Protein AF-A0A2V8UI34-F1 (afdb_monomer_lite)

Sequence (150 aa):
MLLILTEPIAACEWGPWTVPVALAAGETISNITLKVSDGTLLVFRISDPQRLIQDTAASVLPDGRLAFSDGNFRIGVVVSGRYARAMFVSGQSGVRQYSVAVPKSASMNLFLNTTLNVSQPGYPSIGSDQPSLRILVTGQSEVDVDLQVQ

Radius of gyration: 17.4 Å; chains: 1; bounding box: 33×40×59 Å

Foldseek 3Di:
DDDPPQPWDPCVQPPDDDDDDDDDPPDDDDDDDDDIDGFAKEKEKEQQQVPQWDWDQDDQDPVRFTDTDDIQKWKFKDFPNGTDTWTWDDDPNRITMTIDTDHQFGKIFIAMAHPWFKDAVPGHTADYPDGGHIDGHHRDNYDYGYMYTD

pLDDT: mean 77.68, std 17.28, range [26.78, 95.12]

Secondary structure (DSSP, 8-state):
-------EE-HHHHSS--------TT----------EEEEEEEEEEE-TT----EEEEEE-TTSPEEEEEESEEEEEEETTEEEEPEEEEEETTEEEEEEEEESEEEEEEEEEESS-EE-TTSPEEPSSSEEEEEEEES-SEEEEEEEE-

Structure (mmCIF, N/CA/C/O backbone):
data_AF-A0A2V8UI34-F1
#
_entry.id   AF-A0A2V8UI34-F1
#
loop_
_atom_site.group_PDB
_atom_site.id
_atom_site.type_symbol
_atom_site.label_atom_id
_atom_site.label_alt_id
_atom_site.label_comp_id
_atom_site.label_asym_id
_atom_site.label_entity_id
_atom_site.label_seq_id
_atom_site.pdbx_PDB_ins_code
_atom_site.Cartn_x
_atom_site.Cartn_y
_atom_site.Cartn_z
_atom_site.occupancy
_atom_site.B_iso_or_equiv
_atom_site.auth_seq_id
_atom_site.auth_comp_id
_atom_site.auth_asym_id
_atom_site.auth_atom_id
_atom_site.pdbx_PDB_model_num
ATOM 1 N N . MET A 1 1 ? -3.215 -28.282 6.354 1.00 33.66 1 MET A N 1
ATOM 2 C CA . MET A 1 1 ? -3.682 -27.268 7.320 1.00 33.66 1 MET A CA 1
ATOM 3 C C . MET A 1 1 ? -3.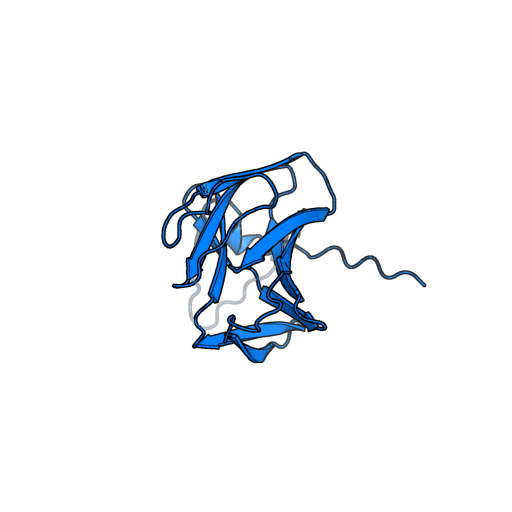421 -25.912 6.690 1.00 33.66 1 MET A C 1
ATOM 5 O O . MET A 1 1 ? -2.268 -25.523 6.596 1.00 33.66 1 MET A O 1
ATOM 9 N N . LEU A 1 2 ? -4.451 -25.284 6.124 1.00 29.09 2 LEU A N 1
ATOM 10 C CA . LEU A 1 2 ? -4.339 -23.979 5.472 1.00 29.09 2 LEU A CA 1
ATOM 11 C C . LEU A 1 2 ? -4.638 -22.922 6.541 1.00 29.09 2 LEU A C 1
ATOM 13 O O . LEU A 1 2 ? -5.787 -22.781 6.952 1.00 29.09 2 LEU A O 1
ATOM 17 N N . LEU A 1 3 ? -3.603 -22.260 7.059 1.00 26.78 3 LEU A N 1
ATOM 18 C CA . LEU A 1 3 ? -3.778 -21.100 7.931 1.00 26.78 3 LEU A CA 1
ATOM 19 C C . LEU A 1 3 ? -4.113 -19.909 7.036 1.00 26.78 3 LEU A C 1
ATOM 21 O O . LEU A 1 3 ? -3.240 -19.361 6.371 1.00 26.78 3 LEU A O 1
ATOM 25 N N . ILE A 1 4 ? -5.390 -19.542 6.995 1.00 31.23 4 ILE A N 1
ATOM 26 C CA . ILE A 1 4 ? -5.813 -18.256 6.447 1.00 31.23 4 ILE A CA 1
ATOM 27 C C . ILE A 1 4 ? -5.529 -17.229 7.545 1.00 31.23 4 ILE A C 1
ATOM 29 O O . ILE A 1 4 ? -6.248 -17.160 8.540 1.00 31.23 4 ILE A O 1
ATOM 33 N N . LEU A 1 5 ? -4.430 -16.488 7.400 1.00 35.00 5 LEU A N 1
ATOM 34 C CA . LEU A 1 5 ? -4.108 -15.348 8.252 1.00 35.00 5 LEU A CA 1
ATOM 35 C C . LEU A 1 5 ? -4.995 -14.178 7.819 1.00 35.00 5 LEU A C 1
ATOM 37 O O . LEU A 1 5 ? -4.676 -13.453 6.885 1.00 35.00 5 LEU A O 1
ATOM 41 N N . THR A 1 6 ? -6.141 -14.009 8.471 1.00 45.00 6 THR A N 1
ATOM 42 C CA . THR A 1 6 ? -6.888 -12.752 8.396 1.00 45.00 6 THR A CA 1
ATOM 43 C C . THR A 1 6 ? -6.100 -11.702 9.172 1.00 45.00 6 THR A C 1
ATOM 45 O O . THR A 1 6 ? -6.036 -11.780 10.399 1.00 45.00 6 THR A O 1
ATOM 48 N N . GLU A 1 7 ? -5.460 -10.757 8.479 1.00 51.38 7 GLU A N 1
ATOM 49 C CA . GLU A 1 7 ? -4.731 -9.667 9.133 1.00 51.38 7 GLU A CA 1
ATOM 50 C C . GLU A 1 7 ? -5.719 -8.774 9.911 1.00 51.38 7 GLU A C 1
ATOM 52 O O . GLU A 1 7 ? -6.613 -8.168 9.305 1.00 51.38 7 GLU A O 1
ATOM 57 N N . PRO A 1 8 ? -5.619 -8.702 11.252 1.00 51.88 8 PRO A N 1
ATOM 58 C CA . PRO A 1 8 ? -6.519 -7.882 12.045 1.00 51.88 8 PRO A CA 1
ATOM 59 C C . PRO A 1 8 ? -6.215 -6.405 11.797 1.00 51.88 8 PRO A C 1
ATOM 61 O O . PRO A 1 8 ? -5.072 -5.961 11.920 1.00 51.88 8 PRO A O 1
ATOM 64 N N . ILE A 1 9 ? -7.247 -5.614 11.506 1.00 50.53 9 ILE A N 1
ATOM 65 C CA . ILE A 1 9 ? -7.083 -4.166 11.450 1.00 50.53 9 ILE A CA 1
ATOM 66 C C . ILE A 1 9 ? -6.889 -3.650 12.878 1.00 50.53 9 ILE A C 1
ATOM 68 O O . ILE A 1 9 ? -7.785 -3.773 13.720 1.00 50.53 9 ILE A O 1
ATOM 72 N N . ALA A 1 10 ? -5.760 -2.995 13.149 1.00 52.38 10 ALA A N 1
ATOM 73 C CA . ALA A 1 10 ? -5.612 -2.208 14.364 1.00 52.38 10 ALA A CA 1
ATOM 74 C C . ALA A 1 10 ? -6.621 -1.045 14.331 1.00 52.38 10 ALA A C 1
ATOM 76 O O . ALA A 1 10 ? -6.470 -0.087 13.572 1.00 52.38 10 ALA A O 1
ATOM 77 N N . ALA A 1 11 ? -7.664 -1.111 15.164 1.00 47.09 11 ALA A N 1
ATOM 78 C CA . ALA A 1 11 ? -8.748 -0.122 15.197 1.00 47.09 11 ALA A CA 1
ATOM 79 C C . ALA A 1 11 ? -8.265 1.325 15.437 1.00 47.09 11 ALA A C 1
ATOM 81 O O . ALA A 1 11 ? -8.978 2.266 15.107 1.00 47.09 11 ALA A O 1
ATOM 82 N N . CYS A 1 12 ? -7.055 1.520 15.973 1.00 50.03 12 CYS A N 1
ATOM 83 C CA . CYS A 1 12 ? -6.468 2.845 16.193 1.00 50.03 12 CYS A CA 1
ATOM 84 C C . CYS A 1 12 ? -6.017 3.536 14.887 1.00 50.03 12 CYS A C 1
ATOM 86 O O . CYS A 1 12 ? -6.040 4.764 14.794 1.00 50.03 12 CYS A O 1
ATOM 88 N N . GLU A 1 13 ? -5.643 2.767 13.858 1.00 58.81 13 GLU A N 1
ATOM 89 C CA . GLU A 1 13 ? -5.239 3.323 12.558 1.00 58.81 13 GLU A CA 1
ATOM 90 C C . GLU A 1 13 ? -6.459 3.808 11.752 1.00 58.81 13 GLU A C 1
ATOM 92 O O . GLU A 1 13 ? -6.387 4.834 11.068 1.00 58.81 13 GLU A O 1
ATOM 97 N N . TRP A 1 14 ? -7.604 3.131 11.909 1.00 68.00 14 TRP A N 1
ATOM 98 C CA . TRP A 1 14 ? -8.764 3.263 11.017 1.00 68.00 14 TRP A CA 1
ATOM 99 C C . TRP A 1 14 ? -10.087 3.673 11.681 1.00 68.00 14 TRP A C 1
ATOM 101 O O . TRP A 1 14 ? -11.057 3.966 10.982 1.00 68.00 14 TRP A O 1
ATOM 111 N N . GLY A 1 15 ? -10.163 3.676 13.011 1.00 58.00 15 GLY A N 1
ATOM 112 C CA . GLY A 1 15 ? -11.369 4.021 13.759 1.00 58.00 15 GLY A CA 1
ATOM 113 C C . GLY A 1 15 ? -11.640 5.531 13.824 1.00 58.00 15 GLY A C 1
ATOM 114 O O . GLY A 1 15 ? -10.733 6.343 13.611 1.00 58.00 15 GLY A O 1
ATOM 115 N N . PRO A 1 16 ? -12.886 5.937 14.142 1.00 53.34 16 PRO A N 1
ATOM 116 C CA . PRO A 1 16 ? -13.184 7.327 14.469 1.00 53.34 16 PRO A CA 1
ATOM 117 C C . PRO A 1 16 ? -12.319 7.769 15.651 1.00 53.34 16 PRO A C 1
ATOM 119 O O . PRO A 1 16 ? -12.019 6.950 16.518 1.00 53.34 16 PRO A O 1
ATOM 122 N N . TRP A 1 17 ? -11.930 9.051 15.657 1.00 51.34 17 TRP A N 1
ATOM 123 C CA . TRP A 1 17 ? -11.142 9.727 16.693 1.00 51.34 17 TRP A CA 1
ATOM 124 C C . TRP A 1 17 ? -11.286 9.052 18.059 1.00 51.34 17 TRP A C 1
ATOM 126 O O . TRP A 1 17 ? -12.301 9.208 18.737 1.00 51.34 17 TRP A O 1
ATOM 136 N N . THR A 1 18 ? -10.292 8.249 18.435 1.00 55.75 18 THR A N 1
ATOM 137 C CA . THR A 1 18 ? -10.268 7.620 19.751 1.00 55.75 18 THR A CA 1
ATOM 138 C C . THR A 1 18 ? -10.244 8.736 20.778 1.00 55.75 18 THR A C 1
ATOM 140 O O . THR A 1 18 ? -9.356 9.587 20.726 1.00 55.75 18 THR A O 1
ATOM 143 N N . VAL A 1 19 ? -11.215 8.750 21.691 1.00 54.28 19 VAL A N 1
ATOM 144 C CA . VAL A 1 19 ? -11.178 9.652 22.842 1.00 54.28 19 VAL A CA 1
ATOM 145 C C . VAL A 1 19 ? -9.967 9.234 23.678 1.00 54.28 19 VAL A C 1
ATOM 147 O O . VAL A 1 19 ? -9.945 8.097 24.156 1.00 54.28 19 VAL A O 1
ATOM 150 N N . PRO A 1 20 ? -8.933 10.080 23.815 1.00 57.94 20 PRO A N 1
ATOM 151 C CA . PRO A 1 20 ? -7.801 9.743 24.657 1.00 57.94 20 PRO A CA 1
ATOM 152 C C . PRO A 1 20 ? -8.288 9.644 26.104 1.00 57.94 20 PRO A C 1
ATOM 154 O O . PRO A 1 20 ? -8.929 10.560 26.618 1.00 57.94 20 PRO A O 1
ATOM 157 N N . VAL A 1 21 ? -7.996 8.520 26.753 1.00 64.75 21 VAL A N 1
ATOM 158 C CA . VAL A 1 21 ? -8.250 8.335 28.183 1.00 64.75 21 VAL A CA 1
ATOM 159 C C . VAL A 1 21 ? -6.976 8.736 28.917 1.00 64.75 21 VAL A C 1
ATOM 161 O O . VAL A 1 21 ? -5.948 8.075 28.780 1.00 64.75 21 VAL A O 1
ATOM 164 N N . ALA A 1 22 ? -7.025 9.850 29.648 1.00 67.31 22 ALA A N 1
ATOM 165 C CA . ALA A 1 22 ? -5.931 10.264 30.518 1.00 67.31 22 ALA A CA 1
ATOM 166 C C . ALA A 1 22 ? -5.962 9.424 31.799 1.00 67.31 22 ALA A C 1
ATOM 168 O O . ALA A 1 22 ? -7.016 9.301 32.418 1.00 67.31 22 ALA A O 1
ATOM 169 N N . LEU A 1 23 ? -4.815 8.863 32.179 1.00 73.50 23 LEU A N 1
ATOM 170 C CA . LEU A 1 23 ? -4.667 8.052 33.385 1.00 73.50 23 LEU A CA 1
ATOM 171 C C . LEU A 1 23 ? -3.651 8.689 34.313 1.00 73.50 23 LEU A C 1
ATOM 173 O O . LEU A 1 23 ? -2.582 9.122 33.871 1.00 73.50 23 LEU A O 1
ATOM 177 N N . ALA A 1 24 ? -3.974 8.721 35.600 1.00 83.44 24 ALA A N 1
ATOM 178 C CA . ALA A 1 24 ? -3.025 9.107 36.625 1.00 83.44 24 ALA A CA 1
ATOM 179 C C . ALA A 1 24 ? -2.047 7.958 36.924 1.00 83.44 24 ALA A C 1
ATOM 181 O O . ALA A 1 24 ? -2.334 6.775 36.724 1.00 83.44 24 ALA A O 1
ATOM 182 N N . ALA A 1 25 ? -0.866 8.301 37.438 1.00 80.25 25 ALA A N 1
ATOM 183 C CA . ALA A 1 25 ? 0.091 7.299 37.888 1.00 80.25 25 ALA A CA 1
ATOM 184 C C . ALA A 1 25 ? -0.519 6.443 39.015 1.00 80.25 25 ALA A C 1
ATOM 186 O O . ALA A 1 25 ? -1.010 6.976 40.008 1.00 80.25 25 ALA A O 1
ATOM 187 N N . GLY A 1 26 ? -0.467 5.117 38.859 1.00 80.56 26 GLY A N 1
ATOM 188 C CA . GLY A 1 26 ? -1.016 4.156 39.826 1.00 80.56 26 GLY A CA 1
ATOM 189 C C . GLY A 1 26 ? -2.496 3.812 39.629 1.00 80.56 26 GLY A C 1
ATOM 190 O O . GLY A 1 26 ? -3.033 2.994 40.373 1.00 80.56 26 GLY A O 1
ATOM 191 N N . GLU A 1 27 ? -3.158 4.390 38.627 1.00 83.25 27 GLU A N 1
ATOM 192 C CA . GLU A 1 27 ? -4.555 4.096 38.323 1.00 83.25 27 GLU A CA 1
ATOM 193 C C . GLU A 1 27 ? -4.689 2.741 37.606 1.00 83.25 27 GLU A C 1
ATOM 195 O O . GLU A 1 27 ? -3.984 2.453 36.638 1.00 83.25 27 GLU A O 1
ATOM 200 N N . THR A 1 28 ? -5.587 1.880 38.093 1.00 81.94 28 THR A N 1
ATOM 201 C CA . THR A 1 28 ? -5.861 0.573 37.476 1.00 81.94 28 THR A CA 1
ATOM 202 C C . THR A 1 28 ? -7.135 0.654 36.648 1.00 81.94 28 THR A C 1
ATOM 204 O O . THR A 1 28 ? -8.222 0.824 37.200 1.00 81.94 28 THR A O 1
ATOM 207 N N . ILE A 1 29 ? -7.026 0.470 35.330 1.00 77.31 29 ILE A N 1
ATOM 208 C CA . ILE A 1 29 ? -8.201 0.263 34.478 1.00 77.31 29 ILE A CA 1
ATOM 209 C C . ILE A 1 29 ? -8.594 -1.214 34.510 1.00 77.31 29 ILE A C 1
ATOM 211 O O . ILE A 1 29 ? -7.764 -2.099 34.308 1.00 77.31 29 ILE A O 1
ATOM 215 N N . SER A 1 30 ? -9.885 -1.475 34.687 1.00 81.56 30 SER A N 1
ATOM 216 C CA . SER A 1 30 ? -10.500 -2.790 34.495 1.00 81.56 30 SER A CA 1
ATOM 217 C C . SER A 1 30 ? -11.609 -2.717 33.437 1.00 81.56 30 SER A C 1
ATOM 219 O O . SER A 1 30 ? -12.066 -1.633 33.081 1.00 81.56 30 SER A O 1
ATOM 221 N N . ASN A 1 31 ? -12.039 -3.872 32.915 1.00 81.31 31 ASN A N 1
ATOM 222 C CA . ASN A 1 31 ? -13.125 -4.001 31.925 1.00 81.31 31 ASN A CA 1
ATOM 223 C C . ASN A 1 31 ? -12.853 -3.373 30.540 1.00 81.31 31 ASN A C 1
ATOM 225 O O . ASN A 1 31 ? -13.777 -2.935 29.852 1.00 81.31 31 ASN A O 1
ATOM 229 N N . ILE A 1 32 ? -11.595 -3.362 30.090 1.00 72.69 32 ILE A N 1
ATOM 230 C CA . ILE A 1 32 ? -11.249 -2.931 28.728 1.00 72.69 32 ILE A CA 1
ATOM 231 C C . ILE A 1 32 ? -11.786 -3.950 27.718 1.00 72.69 32 ILE A C 1
ATOM 233 O O . ILE A 1 32 ? -11.454 -5.132 27.779 1.00 72.69 32 ILE A O 1
ATOM 237 N N . THR A 1 33 ? -12.583 -3.482 26.757 1.00 68.75 33 THR A N 1
ATOM 238 C CA . THR A 1 33 ? -13.022 -4.298 25.618 1.00 68.75 33 THR A CA 1
ATOM 239 C C . THR A 1 33 ? -12.224 -3.919 24.379 1.00 68.75 33 THR A C 1
ATOM 241 O O . THR A 1 33 ? -12.354 -2.805 23.870 1.00 68.75 33 THR A O 1
ATOM 244 N N . LEU A 1 34 ? -11.434 -4.860 23.860 1.00 67.56 34 LEU A N 1
ATOM 245 C CA . LEU A 1 34 ? -10.797 -4.720 22.556 1.00 67.56 34 LEU A CA 1
ATOM 246 C C . LEU A 1 34 ? -11.773 -5.175 21.466 1.00 67.56 34 LEU A C 1
ATOM 248 O O . LEU A 1 34 ? -12.209 -6.325 21.458 1.00 67.56 34 LEU A O 1
ATOM 252 N N . LYS A 1 35 ? -12.101 -4.281 20.531 1.00 63.97 35 LYS A N 1
ATOM 253 C CA . LYS A 1 35 ? -12.830 -4.637 19.309 1.00 63.97 35 LYS A CA 1
ATOM 254 C C . LYS A 1 35 ? -11.838 -4.789 18.165 1.00 63.97 35 LYS A C 1
ATOM 256 O O . LYS A 1 35 ? -11.243 -3.805 17.736 1.00 63.97 35 LYS A O 1
ATOM 261 N N . VAL A 1 36 ? -11.694 -6.014 17.672 1.00 66.94 36 VAL A N 1
ATOM 262 C CA . VAL A 1 36 ? -10.953 -6.315 16.443 1.00 66.94 36 VAL A CA 1
ATOM 263 C C . VAL A 1 36 ? -11.964 -6.437 15.312 1.00 66.94 36 VAL A C 1
ATOM 265 O O . VAL A 1 36 ? -12.996 -7.083 15.474 1.00 66.94 36 VAL A O 1
ATOM 268 N N . SER A 1 37 ? -11.703 -5.762 14.196 1.00 71.12 37 SER A N 1
ATOM 269 C CA . SER A 1 37 ? -12.523 -5.864 12.988 1.00 71.12 37 SER A CA 1
ATOM 270 C C . SER A 1 37 ? -11.713 -6.515 11.877 1.00 71.12 37 SER A C 1
ATOM 272 O O . SER A 1 37 ? -10.526 -6.221 11.725 1.00 71.12 37 SER A O 1
ATOM 274 N N . ASP A 1 38 ? -12.371 -7.364 11.093 1.00 76.12 38 ASP A N 1
ATOM 275 C CA . ASP A 1 38 ? -11.781 -7.922 9.880 1.00 76.12 38 ASP A CA 1
ATOM 276 C C . ASP A 1 38 ? -11.535 -6.825 8.846 1.00 76.12 38 ASP A C 1
ATOM 278 O O . ASP A 1 38 ? -12.372 -5.935 8.646 1.00 76.12 38 ASP A O 1
ATOM 282 N N . GLY A 1 39 ? -10.418 -6.948 8.136 1.00 85.62 39 GLY A N 1
ATOM 283 C CA . GLY A 1 39 ? -10.082 -6.091 7.012 1.00 85.62 39 GLY A CA 1
ATOM 284 C C . GLY A 1 39 ? -10.022 -6.795 5.678 1.00 85.62 39 GLY A C 1
ATOM 285 O O . GLY A 1 39 ? -10.244 -8.000 5.562 1.00 85.62 39 GLY A O 1
ATOM 286 N N . THR A 1 40 ? -9.724 -5.986 4.673 1.00 90.25 40 THR A N 1
ATOM 287 C CA . THR A 1 40 ? -9.219 -6.440 3.386 1.00 90.25 40 THR A CA 1
ATOM 288 C C . THR A 1 40 ? -7.712 -6.271 3.394 1.00 90.25 40 THR A C 1
ATOM 290 O O . THR A 1 40 ? -7.209 -5.213 3.769 1.00 90.25 40 THR A O 1
ATOM 293 N N . LEU A 1 41 ? -6.994 -7.297 2.958 1.00 91.06 41 LEU A N 1
ATOM 294 C CA . LEU A 1 41 ? -5.569 -7.204 2.705 1.00 91.06 41 LEU A CA 1
ATOM 295 C C . LEU A 1 41 ? -5.338 -6.585 1.325 1.00 91.06 41 LEU A C 1
ATOM 297 O O . LEU A 1 41 ? -5.739 -7.158 0.315 1.00 91.06 41 LEU A O 1
ATOM 301 N N . LEU A 1 42 ? -4.708 -5.416 1.257 1.00 93.25 42 LEU A N 1
ATOM 302 C CA . LEU A 1 42 ? -4.175 -4.921 -0.009 1.00 93.25 42 LEU A CA 1
ATOM 303 C C . LEU A 1 42 ? -2.769 -5.454 -0.200 1.00 93.25 42 LEU A C 1
ATOM 305 O O . LEU A 1 42 ? -1.915 -5.238 0.661 1.00 93.25 42 LEU A O 1
ATOM 309 N N . VAL A 1 43 ? -2.530 -6.096 -1.338 1.00 93.94 43 VAL A N 1
ATOM 310 C CA . VAL A 1 43 ? -1.226 -6.633 -1.715 1.00 93.94 43 VAL A CA 1
ATOM 311 C C . VAL A 1 43 ? -0.718 -5.874 -2.933 1.00 93.94 43 VAL A C 1
ATOM 313 O O . VAL A 1 43 ? -1.291 -5.942 -4.015 1.00 93.94 43 VAL A O 1
ATOM 316 N N . PHE A 1 44 ? 0.382 -5.147 -2.768 1.00 94.25 44 PHE A N 1
ATOM 317 C CA . PHE A 1 44 ? 1.074 -4.477 -3.861 1.00 94.25 44 PHE A CA 1
ATOM 318 C C . PHE A 1 44 ? 2.175 -5.383 -4.389 1.00 94.25 44 PHE A C 1
ATOM 320 O O . PHE A 1 44 ? 3.101 -5.708 -3.644 1.00 94.25 44 PHE A O 1
ATOM 327 N N . ARG A 1 45 ? 2.112 -5.756 -5.667 1.00 94.75 45 ARG A N 1
ATOM 328 C CA . ARG A 1 45 ? 3.180 -6.491 -6.353 1.00 94.75 45 ARG A CA 1
ATOM 329 C C . ARG A 1 45 ? 3.869 -5.553 -7.323 1.00 94.75 45 ARG A C 1
ATOM 331 O O . ARG A 1 45 ? 3.244 -5.021 -8.230 1.00 94.75 45 ARG A O 1
ATOM 338 N N . ILE A 1 46 ? 5.157 -5.332 -7.120 1.00 94.50 46 ILE A N 1
ATOM 339 C CA . ILE A 1 46 ? 5.928 -4.342 -7.861 1.00 94.50 46 ILE A CA 1
ATOM 340 C C . ILE A 1 46 ? 6.996 -5.059 -8.666 1.00 94.50 46 ILE A C 1
ATOM 342 O O . ILE A 1 46 ? 7.953 -5.584 -8.101 1.00 94.50 46 ILE A O 1
ATOM 346 N N . SER A 1 47 ? 6.827 -5.079 -9.984 1.00 95.06 47 SER A N 1
ATOM 347 C CA . SER A 1 47 ? 7.857 -5.522 -10.917 1.00 95.06 47 SER A CA 1
ATOM 348 C C . SER A 1 47 ? 9.011 -4.518 -10.906 1.00 95.06 47 SER A C 1
ATOM 350 O O . SER A 1 47 ? 8.838 -3.354 -11.263 1.00 95.06 47 SER A O 1
ATOM 352 N N . ASP A 1 48 ? 10.178 -4.972 -10.469 1.00 93.44 48 ASP A N 1
ATOM 353 C CA . ASP A 1 48 ? 11.440 -4.239 -10.378 1.00 93.44 48 ASP A CA 1
ATOM 354 C C . ASP A 1 48 ? 12.586 -5.125 -10.921 1.00 93.44 48 ASP A C 1
ATOM 356 O O . ASP A 1 48 ? 13.461 -5.586 -10.174 1.00 93.44 48 ASP A O 1
ATOM 360 N N . PRO A 1 49 ? 12.580 -5.440 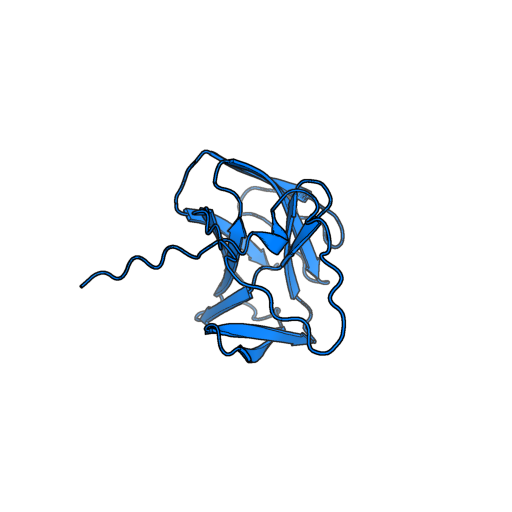-12.233 1.00 91.62 49 PRO A N 1
ATOM 361 C CA . PRO A 1 49 ? 13.545 -6.364 -12.833 1.00 91.62 49 PRO A CA 1
ATOM 362 C C . PRO A 1 49 ? 14.982 -5.833 -12.773 1.00 91.62 49 PRO A C 1
ATOM 364 O O . PRO A 1 49 ? 15.931 -6.615 -12.709 1.00 91.62 49 PRO A O 1
ATOM 367 N N . GLN A 1 50 ? 15.142 -4.508 -12.765 1.00 92.75 50 GLN A N 1
ATOM 368 C CA . GLN A 1 50 ? 16.431 -3.825 -12.668 1.00 92.75 50 GLN A CA 1
ATOM 369 C C . GLN A 1 50 ? 16.912 -3.643 -11.219 1.00 92.75 50 GLN A C 1
ATOM 371 O O . GLN A 1 50 ? 18.048 -3.221 -11.013 1.00 92.75 50 GLN A O 1
ATOM 376 N N . ARG A 1 51 ? 16.093 -4.012 -10.221 1.00 90.38 51 ARG A N 1
ATOM 377 C CA . ARG A 1 51 ? 16.400 -3.911 -8.784 1.00 90.38 51 ARG A CA 1
ATOM 378 C C . ARG A 1 51 ? 16.735 -2.479 -8.349 1.00 90.38 51 ARG A C 1
ATOM 380 O O . ARG A 1 51 ? 17.674 -2.248 -7.583 1.00 90.38 51 ARG A O 1
ATOM 387 N N . LEU A 1 52 ? 15.979 -1.515 -8.866 1.00 91.50 52 LEU A N 1
ATOM 388 C CA . LEU A 1 52 ? 16.136 -0.094 -8.567 1.00 91.50 52 LEU A CA 1
ATOM 389 C C . LEU A 1 52 ? 15.571 0.278 -7.197 1.00 91.50 52 LEU A C 1
ATOM 391 O O . LEU A 1 52 ? 15.989 1.286 -6.622 1.00 91.50 52 LEU A O 1
ATOM 395 N N . ILE A 1 53 ? 14.649 -0.514 -6.649 1.00 90.69 53 ILE A N 1
ATOM 396 C CA . ILE A 1 53 ? 14.156 -0.292 -5.295 1.00 90.69 53 ILE A CA 1
ATOM 397 C C . ILE A 1 53 ? 15.243 -0.705 -4.304 1.00 90.69 53 ILE A C 1
ATOM 399 O O . ILE A 1 53 ? 15.655 -1.863 -4.219 1.00 90.69 53 ILE A O 1
ATOM 403 N N . GLN A 1 54 ? 15.672 0.269 -3.517 1.00 83.56 54 GLN A N 1
ATOM 404 C CA . GLN A 1 54 ? 16.668 0.159 -2.464 1.00 83.56 54 GLN A CA 1
ATOM 405 C C . GLN A 1 54 ? 15.991 0.507 -1.141 1.00 83.56 54 GLN A C 1
ATOM 407 O O . GLN A 1 54 ? 16.313 1.513 -0.518 1.00 83.56 54 GLN A O 1
ATOM 412 N N . ASP A 1 55 ? 14.993 -0.282 -0.747 1.00 75.50 55 ASP A N 1
ATOM 413 C CA . ASP A 1 55 ? 14.516 -0.274 0.630 1.00 75.50 55 ASP A CA 1
ATOM 414 C C . ASP A 1 55 ? 15.234 -1.364 1.431 1.00 75.50 55 ASP A C 1
ATOM 416 O O . ASP A 1 55 ? 15.446 -2.491 0.966 1.00 75.50 55 ASP A O 1
ATOM 420 N N . THR A 1 56 ? 15.691 -0.995 2.625 1.00 59.59 56 THR A N 1
ATOM 421 C CA . THR A 1 56 ? 16.178 -1.960 3.604 1.00 59.59 56 THR A CA 1
ATOM 422 C C . THR A 1 56 ? 15.011 -2.410 4.467 1.00 59.59 56 THR A C 1
ATOM 424 O O . THR A 1 56 ? 14.368 -1.597 5.135 1.00 59.59 56 THR A O 1
ATOM 427 N N . ALA A 1 57 ? 14.748 -3.718 4.474 1.00 57.34 57 ALA A N 1
ATOM 428 C CA . ALA A 1 57 ? 13.937 -4.337 5.510 1.00 57.34 57 ALA A CA 1
ATOM 429 C C . ALA A 1 57 ? 14.687 -4.164 6.839 1.00 57.34 57 ALA A C 1
ATOM 431 O O . ALA A 1 57 ? 15.635 -4.892 7.129 1.00 57.34 57 ALA A O 1
ATOM 432 N N . ALA A 1 58 ? 14.314 -3.153 7.619 1.00 50.94 58 ALA A N 1
ATOM 433 C CA . ALA A 1 58 ? 14.697 -3.102 9.014 1.00 50.94 58 ALA A CA 1
ATOM 434 C C . ALA A 1 58 ? 14.006 -4.260 9.738 1.00 50.94 58 ALA A C 1
ATOM 436 O O . ALA A 1 58 ? 12.921 -4.709 9.369 1.00 50.94 58 ALA A O 1
ATOM 437 N N . SER A 1 59 ? 14.715 -4.771 10.734 1.00 53.31 59 SER A N 1
ATOM 438 C CA . SER A 1 59 ? 14.393 -5.897 11.602 1.00 53.31 59 SER A CA 1
ATOM 439 C C . SER A 1 59 ? 12.908 -6.269 11.700 1.00 53.31 59 SER A C 1
ATOM 441 O O . SER A 1 59 ? 12.039 -5.408 11.854 1.00 53.31 59 SER A O 1
ATOM 443 N N . VAL A 1 60 ? 12.641 -7.578 11.701 1.00 53.34 60 VAL A N 1
ATOM 444 C CA . VAL A 1 60 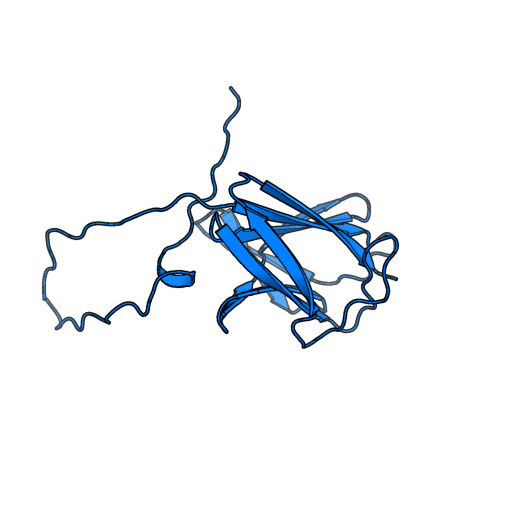? 11.325 -8.146 12.024 1.00 53.34 60 VAL A CA 1
ATOM 445 C C . VAL A 1 60 ? 10.864 -7.580 13.369 1.00 53.34 60 VAL A C 1
ATOM 447 O O . VAL A 1 60 ? 11.514 -7.783 14.397 1.00 53.34 60 VAL A O 1
ATOM 450 N N . LEU A 1 61 ? 9.768 -6.829 13.349 1.00 53.53 61 LEU A N 1
ATOM 451 C CA . LEU A 1 61 ? 9.070 -6.358 14.533 1.00 53.53 61 LEU A CA 1
ATOM 452 C C . LEU A 1 61 ? 8.453 -7.563 15.268 1.00 53.53 61 LEU A C 1
ATOM 454 O O . LEU A 1 61 ? 8.187 -8.594 14.648 1.00 53.53 61 LEU A O 1
ATOM 458 N N . PRO A 1 62 ? 8.189 -7.463 16.582 1.00 43.78 62 PRO A N 1
ATOM 459 C CA . PRO A 1 62 ? 7.611 -8.561 17.367 1.00 43.78 62 PRO A CA 1
ATOM 460 C C . PRO A 1 62 ? 6.266 -9.103 16.847 1.00 43.78 62 PRO A C 1
ATOM 462 O O . PRO A 1 62 ? 5.874 -10.206 17.214 1.00 43.78 62 PRO A O 1
ATOM 465 N N . ASP A 1 63 ? 5.567 -8.345 16.002 1.00 52.94 63 ASP A N 1
ATOM 466 C CA . ASP A 1 63 ? 4.312 -8.721 15.343 1.00 52.94 63 ASP A CA 1
ATOM 467 C C . ASP A 1 63 ? 4.512 -9.349 13.947 1.00 52.94 63 ASP A C 1
ATOM 469 O O . ASP A 1 63 ? 3.549 -9.553 13.211 1.00 52.94 63 ASP A O 1
ATOM 473 N N . GLY A 1 64 ? 5.757 -9.661 13.571 1.00 45.69 64 GLY A N 1
ATOM 474 C CA . GLY A 1 64 ? 6.113 -10.249 12.280 1.00 45.69 64 GLY A CA 1
ATOM 475 C C . GLY A 1 64 ? 6.196 -9.246 11.128 1.00 45.69 64 GLY A C 1
ATOM 476 O O . GLY A 1 64 ? 6.568 -9.634 10.021 1.00 45.69 64 GLY A O 1
ATOM 477 N N . ARG A 1 65 ? 5.893 -7.961 11.358 1.00 46.66 65 ARG A N 1
ATOM 478 C CA . ARG A 1 65 ? 5.992 -6.918 10.328 1.00 46.66 65 ARG A CA 1
ATOM 479 C C . ARG A 1 65 ? 7.448 -6.480 10.160 1.00 46.66 65 ARG A C 1
ATOM 481 O O . ARG A 1 65 ? 8.211 -6.449 11.117 1.00 46.66 65 ARG A O 1
ATOM 488 N N . LEU A 1 66 ? 7.857 -6.100 8.955 1.00 48.69 66 LEU A N 1
ATOM 489 C CA . LEU A 1 66 ? 9.206 -5.579 8.707 1.00 48.69 66 LEU A CA 1
ATOM 490 C C . LEU A 1 66 ? 9.202 -4.057 8.886 1.00 48.69 66 LEU A C 1
ATOM 492 O O . LEU A 1 66 ? 8.431 -3.355 8.227 1.00 48.69 66 LEU A O 1
ATOM 496 N N . ALA A 1 67 ? 10.031 -3.530 9.793 1.00 51.09 67 ALA A N 1
ATOM 497 C CA . ALA A 1 67 ? 10.266 -2.091 9.845 1.00 51.09 67 ALA A CA 1
ATOM 498 C C . ALA A 1 67 ? 10.984 -1.669 8.551 1.00 51.09 67 ALA A C 1
ATOM 500 O O . ALA A 1 67 ? 11.748 -2.438 7.987 1.00 51.09 67 ALA A O 1
ATOM 501 N N . PHE A 1 68 ? 10.785 -0.451 8.055 1.00 55.88 68 PHE A N 1
ATOM 502 C CA . PHE A 1 68 ? 11.643 0.085 6.991 1.00 55.88 68 PHE A CA 1
ATOM 503 C C . PHE A 1 68 ? 12.524 1.177 7.577 1.00 55.88 68 PHE A C 1
ATOM 505 O O . PHE A 1 68 ? 12.007 2.210 8.010 1.00 55.88 68 PHE A O 1
ATOM 512 N N . SER A 1 69 ? 13.836 0.955 7.568 1.00 50.59 69 SER A N 1
ATOM 513 C CA . SER A 1 69 ? 14.830 2.021 7.681 1.00 50.59 69 SER A CA 1
ATOM 514 C C . SER A 1 69 ? 15.220 2.427 6.267 1.00 50.59 69 SER A C 1
ATOM 516 O O . SER A 1 69 ? 15.466 1.547 5.451 1.00 50.59 69 SER A O 1
ATOM 518 N N . ASP A 1 70 ? 15.213 3.728 5.992 1.00 57.59 70 ASP A N 1
ATOM 519 C CA . ASP A 1 70 ? 15.868 4.405 4.865 1.00 57.59 70 ASP A CA 1
ATOM 520 C C . ASP A 1 70 ? 15.905 3.662 3.518 1.00 57.59 70 ASP A C 1
ATOM 522 O O . ASP A 1 70 ? 16.677 2.737 3.288 1.00 57.59 70 ASP A O 1
ATOM 526 N N . GLY A 1 71 ? 15.073 4.125 2.584 1.00 72.06 71 GLY A N 1
ATOM 527 C CA . GLY A 1 71 ? 15.049 3.624 1.218 1.00 72.06 71 GLY A CA 1
ATOM 528 C C . GLY A 1 71 ? 14.427 4.614 0.246 1.00 72.06 71 GLY A C 1
ATOM 529 O O . GLY A 1 71 ? 13.799 5.591 0.658 1.00 72.06 71 GLY A O 1
ATOM 530 N N . ASN A 1 72 ? 14.597 4.355 -1.049 1.00 85.81 72 ASN A N 1
ATOM 531 C CA . ASN A 1 72 ? 14.074 5.201 -2.128 1.00 85.81 72 ASN A CA 1
ATOM 532 C C . ASN A 1 72 ? 12.627 4.867 -2.528 1.00 85.81 72 ASN A C 1
ATOM 534 O O . ASN A 1 72 ? 12.135 5.410 -3.518 1.00 85.81 72 ASN A O 1
ATOM 538 N N . PHE A 1 73 ? 11.958 3.969 -1.802 1.00 88.88 73 PHE A N 1
ATOM 539 C CA . PHE A 1 73 ? 10.623 3.502 -2.142 1.00 88.88 73 PHE A CA 1
ATOM 540 C C . PHE A 1 73 ? 9.753 3.326 -0.903 1.00 88.88 73 PHE A C 1
ATOM 542 O O . PHE A 1 73 ? 10.100 2.605 0.032 1.00 88.88 73 PHE A O 1
ATOM 549 N N . ARG A 1 74 ? 8.598 3.990 -0.898 1.00 88.00 74 ARG A N 1
ATOM 550 C CA . ARG A 1 74 ? 7.552 3.814 0.108 1.00 88.00 74 ARG A CA 1
ATOM 551 C C . ARG A 1 74 ? 6.200 3.810 -0.580 1.00 88.00 74 ARG A C 1
ATOM 553 O O . ARG A 1 74 ? 5.942 4.638 -1.451 1.00 88.00 74 ARG A O 1
ATOM 560 N N . ILE A 1 75 ? 5.339 2.901 -0.144 1.00 91.12 75 ILE A N 1
ATOM 561 C CA . ILE A 1 75 ? 3.998 2.706 -0.684 1.00 91.12 75 ILE A CA 1
ATOM 562 C C . ILE A 1 75 ? 2.991 2.569 0.451 1.00 91.12 75 ILE A C 1
ATOM 564 O O . ILE A 1 75 ? 3.293 2.056 1.531 1.00 91.12 75 ILE A O 1
ATOM 568 N N . GLY A 1 76 ? 1.788 3.063 0.210 1.00 92.19 76 GLY A N 1
ATOM 569 C CA . GLY A 1 76 ? 0.669 2.956 1.124 1.00 92.19 76 GLY A CA 1
ATOM 570 C C . GLY A 1 76 ? -0.585 3.542 0.504 1.00 92.19 76 GLY A C 1
ATOM 571 O O . GLY A 1 76 ? -0.647 3.802 -0.697 1.00 92.19 76 GLY A O 1
ATOM 572 N N . VAL A 1 77 ? -1.591 3.770 1.335 1.00 92.62 77 VAL A N 1
ATOM 573 C CA . VAL A 1 77 ? -2.874 4.319 0.900 1.00 92.62 77 VAL A CA 1
ATOM 574 C C . VAL A 1 77 ? -3.285 5.490 1.770 1.00 92.62 77 VAL A C 1
ATOM 576 O O . VAL A 1 77 ? -2.988 5.538 2.962 1.00 92.62 77 VAL A O 1
ATOM 579 N N . VAL A 1 78 ? -3.996 6.436 1.166 1.00 89.12 78 VAL A N 1
ATOM 580 C CA . VAL A 1 78 ? -4.662 7.532 1.862 1.00 89.12 78 VAL A CA 1
ATOM 581 C C . VAL A 1 78 ? -6.168 7.314 1.812 1.00 89.12 78 VAL A C 1
ATOM 583 O O . VAL A 1 78 ? -6.754 7.208 0.734 1.00 89.12 78 VAL A O 1
ATOM 586 N N . VAL A 1 79 ? -6.808 7.297 2.978 1.00 84.44 79 VAL A N 1
ATOM 587 C CA . VAL A 1 79 ? -8.271 7.275 3.116 1.00 84.44 79 VAL A CA 1
ATOM 588 C C . VAL A 1 79 ? -8.688 8.221 4.230 1.00 84.44 79 VAL A C 1
ATOM 590 O O . VAL A 1 79 ? -8.077 8.267 5.295 1.00 84.44 79 VAL A O 1
ATOM 593 N N . SER A 1 80 ? -9.706 9.036 3.953 1.00 79.12 80 SER A N 1
ATOM 594 C CA . SER A 1 80 ? -10.228 10.037 4.894 1.00 79.12 80 SER A CA 1
ATOM 595 C C . SER A 1 80 ? -9.138 10.935 5.510 1.00 79.12 80 SER A C 1
ATOM 597 O O . SER A 1 80 ? -9.187 11.265 6.692 1.00 79.12 80 SER A O 1
ATOM 599 N N . GLY A 1 81 ? -8.122 11.301 4.715 1.00 72.62 81 GLY A N 1
ATOM 600 C CA . GLY A 1 81 ? -7.005 12.154 5.142 1.00 72.62 81 GLY A CA 1
ATOM 601 C C . GLY A 1 81 ? -5.926 11.458 5.980 1.00 72.62 81 GLY A C 1
ATOM 602 O O . GLY A 1 81 ? -4.991 12.120 6.421 1.00 72.62 81 GLY A O 1
ATOM 603 N N . ARG A 1 82 ? -6.020 10.141 6.194 1.00 77.56 82 ARG A N 1
ATOM 604 C CA . ARG A 1 82 ? -5.015 9.348 6.913 1.00 77.56 82 ARG A CA 1
ATOM 605 C C . ARG A 1 82 ? -4.196 8.517 5.947 1.00 77.56 82 ARG A C 1
ATOM 607 O O . ARG A 1 82 ? -4.763 7.845 5.091 1.00 77.56 82 ARG A O 1
ATOM 614 N N . TYR A 1 83 ? -2.880 8.549 6.120 1.00 82.38 83 TYR A N 1
ATOM 615 C CA . TYR A 1 83 ? -1.952 7.677 5.415 1.00 82.38 83 TYR A CA 1
ATOM 616 C C . TYR A 1 83 ? -1.718 6.401 6.224 1.00 82.38 83 TYR A C 1
ATOM 618 O O . TYR A 1 83 ? -1.270 6.475 7.368 1.00 82.38 83 TYR A O 1
ATOM 626 N N . ALA A 1 84 ? -1.974 5.247 5.615 1.00 84.81 84 ALA A N 1
ATOM 627 C CA . ALA A 1 84 ? -1.533 3.957 6.121 1.00 84.81 84 ALA A CA 1
ATOM 628 C C . ALA A 1 84 ? -0.435 3.405 5.221 1.00 84.81 84 ALA A C 1
ATOM 630 O O . ALA A 1 84 ? -0.608 3.245 4.011 1.00 84.81 84 ALA A O 1
ATOM 631 N N . ARG A 1 85 ? 0.711 3.125 5.835 1.00 85.25 85 ARG A N 1
ATOM 632 C CA . ARG A 1 85 ? 1.895 2.609 5.154 1.00 85.25 85 ARG A CA 1
ATOM 633 C C . ARG A 1 85 ? 1.773 1.100 4.955 1.00 85.25 85 ARG A C 1
ATOM 635 O O . ARG A 1 85 ? 1.432 0.389 5.898 1.00 85.25 85 ARG A O 1
ATOM 642 N N . ALA A 1 86 ? 2.134 0.622 3.768 1.00 87.62 86 ALA A N 1
ATOM 643 C CA . ALA A 1 86 ? 2.308 -0.801 3.523 1.00 87.62 86 ALA A CA 1
ATOM 644 C C . ALA A 1 86 ? 3.664 -1.302 4.032 1.00 87.62 86 ALA A C 1
ATOM 646 O O . ALA A 1 86 ? 4.678 -0.604 3.964 1.00 87.62 86 ALA A O 1
ATOM 647 N N . MET A 1 87 ? 3.673 -2.524 4.550 1.00 81.88 87 MET A N 1
ATOM 648 C CA . MET A 1 87 ? 4.869 -3.195 5.053 1.00 81.88 87 MET A CA 1
ATOM 649 C C . MET A 1 87 ? 5.487 -4.061 3.967 1.00 81.88 87 MET A C 1
ATOM 651 O O . MET A 1 87 ? 4.769 -4.572 3.113 1.00 81.88 87 MET A O 1
ATOM 655 N N . PHE A 1 88 ? 6.806 -4.259 4.012 1.00 83.50 88 PHE A N 1
ATOM 656 C CA . PHE A 1 88 ? 7.459 -5.242 3.153 1.00 83.50 88 PHE A CA 1
ATOM 657 C C . PHE A 1 88 ? 6.954 -6.635 3.504 1.00 83.50 88 PHE A C 1
ATOM 659 O O . PHE A 1 88 ? 6.883 -6.979 4.684 1.00 83.50 88 PHE A O 1
ATOM 666 N N . VAL A 1 89 ? 6.702 -7.448 2.488 1.00 83.00 89 VAL A N 1
ATOM 667 C CA . VAL A 1 89 ? 6.408 -8.873 2.652 1.00 83.00 89 VAL A CA 1
ATOM 668 C C . VAL A 1 89 ? 7.566 -9.703 2.115 1.00 83.00 89 VAL A C 1
ATOM 670 O O . VAL A 1 89 ? 8.100 -10.562 2.813 1.00 83.00 89 VAL A O 1
ATOM 673 N N . SER A 1 90 ? 7.985 -9.444 0.874 1.00 84.75 90 SER A N 1
ATOM 674 C CA . SER A 1 90 ? 9.044 -10.217 0.222 1.00 84.75 90 SER A CA 1
ATOM 675 C C . SER A 1 90 ? 9.638 -9.488 -0.977 1.00 84.75 90 SER A C 1
ATOM 677 O O . SER A 1 90 ? 8.956 -8.697 -1.621 1.00 84.75 90 SER A O 1
ATOM 679 N N . GLY A 1 91 ? 10.878 -9.815 -1.338 1.00 80.19 91 GLY A N 1
ATOM 680 C CA . GLY A 1 91 ? 11.516 -9.354 -2.571 1.00 80.19 91 GLY A CA 1
ATOM 681 C C . GLY A 1 91 ? 12.283 -10.496 -3.216 1.00 80.19 91 GLY A C 1
ATOM 682 O O . GLY A 1 91 ? 13.378 -10.829 -2.769 1.00 80.19 91 GLY A O 1
ATOM 683 N N . GLN A 1 92 ? 11.704 -11.127 -4.235 1.00 77.12 92 GLN A N 1
ATOM 684 C CA . GLN A 1 92 ? 12.317 -12.252 -4.945 1.00 77.12 92 GLN A CA 1
ATOM 685 C C . GLN A 1 92 ? 12.116 -12.102 -6.452 1.00 77.12 92 GLN A C 1
ATOM 687 O O . GLN A 1 92 ? 11.108 -11.573 -6.907 1.00 77.12 92 GLN A O 1
ATOM 692 N N . SER A 1 93 ? 13.091 -12.571 -7.236 1.00 81.62 93 SER A N 1
ATOM 693 C CA . SER A 1 93 ? 12.982 -12.679 -8.701 1.00 81.62 93 SER A CA 1
ATOM 694 C C . SER A 1 93 ? 12.606 -11.381 -9.437 1.00 81.62 93 SER A C 1
ATOM 696 O O . SER A 1 93 ? 11.925 -11.426 -10.454 1.00 81.62 93 SER A O 1
ATOM 698 N N . GLY A 1 94 ? 13.059 -10.222 -8.944 1.00 87.75 94 GLY A N 1
ATOM 699 C CA . GLY A 1 94 ? 12.737 -8.928 -9.561 1.00 87.75 94 GLY A CA 1
ATOM 700 C C . GLY A 1 94 ? 11.304 -8.463 -9.296 1.00 87.75 94 GLY A C 1
ATOM 701 O O . GLY A 1 94 ? 10.806 -7.612 -10.018 1.00 87.75 94 GLY A O 1
ATOM 702 N N . VAL A 1 95 ? 10.637 -9.015 -8.280 1.00 91.12 95 VAL A N 1
ATOM 703 C CA . VAL A 1 95 ? 9.342 -8.542 -7.786 1.00 91.12 95 VAL A CA 1
ATOM 704 C C . VAL A 1 95 ? 9.467 -8.221 -6.301 1.00 91.12 95 VAL A C 1
ATOM 706 O O . VAL A 1 95 ? 10.030 -9.008 -5.534 1.00 91.12 95 VAL A O 1
ATOM 709 N N . ARG A 1 96 ? 8.931 -7.073 -5.886 1.00 90.44 96 ARG A N 1
ATOM 710 C CA . ARG A 1 96 ? 8.770 -6.694 -4.477 1.00 90.44 96 ARG A CA 1
ATOM 711 C C . ARG A 1 96 ? 7.302 -6.701 -4.100 1.00 90.44 96 ARG A C 1
ATOM 713 O O . ARG A 1 96 ? 6.469 -6.202 -4.847 1.00 90.44 96 ARG A O 1
ATOM 720 N N . GLN A 1 97 ? 6.994 -7.260 -2.942 1.00 91.06 97 GLN A N 1
ATOM 721 C CA . GLN A 1 97 ? 5.645 -7.354 -2.416 1.00 91.06 97 GLN A CA 1
ATOM 722 C C . GLN A 1 97 ? 5.527 -6.552 -1.127 1.00 91.06 97 GLN A C 1
ATOM 724 O O . GLN A 1 97 ? 6.363 -6.690 -0.228 1.00 91.06 97 GLN A O 1
ATOM 729 N N . TYR A 1 98 ? 4.463 -5.760 -1.038 1.00 90.19 98 TYR A N 1
ATOM 730 C CA . TYR A 1 98 ? 4.099 -4.991 0.147 1.00 90.19 98 TYR A CA 1
ATOM 731 C C . TYR A 1 98 ? 2.639 -5.254 0.496 1.00 90.19 98 TYR A C 1
ATOM 733 O O . TYR A 1 98 ? 1.839 -5.509 -0.403 1.00 90.19 98 TYR A O 1
ATOM 741 N N . SER A 1 99 ? 2.273 -5.158 1.771 1.00 90.62 99 SER A N 1
ATOM 742 C CA . SER A 1 99 ? 0.881 -5.317 2.187 1.00 90.62 99 SER A CA 1
ATOM 743 C C . SER A 1 99 ? 0.426 -4.302 3.227 1.00 90.62 99 SER A C 1
ATOM 745 O O . SER A 1 99 ? 1.215 -3.786 4.023 1.00 90.62 99 SER A O 1
ATOM 747 N N . VAL A 1 100 ? -0.868 -3.986 3.198 1.00 88.25 100 VAL A N 1
ATOM 748 C CA . VAL A 1 100 ? -1.540 -3.172 4.215 1.00 88.25 100 VAL A CA 1
ATOM 749 C C . VAL A 1 100 ? -2.970 -3.661 4.407 1.00 88.25 100 VAL A C 1
ATOM 751 O O . VAL A 1 100 ? -3.718 -3.812 3.442 1.00 88.25 100 VAL A O 1
ATOM 754 N N . ALA A 1 101 ? -3.367 -3.875 5.659 1.00 88.38 101 ALA A N 1
ATOM 755 C CA . ALA A 1 101 ? -4.757 -4.131 6.004 1.00 88.38 101 ALA A CA 1
ATOM 756 C C . ALA A 1 101 ? -5.560 -2.821 5.973 1.00 88.38 101 ALA A C 1
ATOM 758 O O . ALA A 1 101 ? -5.167 -1.818 6.574 1.00 88.38 101 ALA A O 1
ATOM 759 N N . VAL A 1 102 ? -6.699 -2.833 5.284 1.00 87.69 102 VAL A N 1
ATOM 760 C CA . VAL A 1 102 ? -7.587 -1.675 5.098 1.00 87.69 102 VAL A CA 1
ATOM 761 C C . VAL A 1 102 ? -9.035 -2.046 5.418 1.00 87.69 102 VAL A C 1
ATOM 763 O O . VAL A 1 102 ? -9.380 -3.230 5.398 1.00 87.69 102 VAL A O 1
ATOM 766 N N . PRO A 1 103 ? -9.925 -1.071 5.690 1.00 87.56 103 PRO A N 1
ATOM 767 C CA . PRO A 1 103 ? -11.329 -1.366 5.951 1.00 87.56 103 PRO A CA 1
ATOM 768 C C . PRO A 1 103 ? -11.989 -2.153 4.810 1.00 87.56 103 PRO A C 1
ATOM 770 O O . PRO A 1 103 ? -11.807 -1.827 3.638 1.00 87.56 103 PRO A O 1
ATOM 773 N N . LYS A 1 104 ? -12.835 -3.131 5.167 1.00 87.94 104 LYS A N 1
ATOM 774 C CA . LYS A 1 104 ? -13.559 -4.011 4.227 1.00 87.94 104 LYS A CA 1
ATOM 775 C C . LYS A 1 104 ? -14.458 -3.284 3.223 1.00 87.94 104 LYS A C 1
ATOM 777 O O . LYS A 1 104 ? -14.914 -3.893 2.267 1.00 87.94 104 LYS A O 1
ATOM 782 N N . SER A 1 105 ? -14.772 -2.014 3.445 1.00 87.94 105 SER A N 1
ATOM 783 C CA . SER A 1 105 ? -15.539 -1.199 2.506 1.00 87.94 105 SER A CA 1
ATOM 784 C C . SER A 1 105 ? -15.010 0.225 2.547 1.00 87.94 105 SER A C 1
ATOM 786 O O . SER A 1 105 ? -15.295 0.977 3.481 1.00 87.94 105 SER A O 1
ATOM 788 N N . ALA A 1 106 ? -14.164 0.567 1.579 1.00 88.00 106 ALA A N 1
ATOM 789 C CA . ALA A 1 106 ? -13.477 1.848 1.544 1.00 88.00 106 ALA A CA 1
ATOM 790 C C . ALA A 1 106 ? -13.085 2.246 0.121 1.00 88.00 106 ALA A C 1
ATOM 792 O O . ALA A 1 106 ? -12.732 1.419 -0.719 1.00 88.00 106 ALA A O 1
ATOM 793 N N . SER A 1 107 ? -13.101 3.556 -0.114 1.00 92.00 107 SER A N 1
ATOM 794 C CA . SER A 1 107 ? -12.472 4.188 -1.267 1.00 92.00 107 SER A CA 1
ATOM 795 C C . SER A 1 107 ? -11.213 4.886 -0.783 1.00 92.00 107 SER A C 1
ATOM 797 O O . SER A 1 107 ? -11.286 5.756 0.084 1.00 92.00 107 SER A O 1
ATOM 799 N N . MET A 1 108 ? -10.078 4.536 -1.365 1.00 92.06 108 MET A N 1
ATOM 800 C CA . MET A 1 108 ? -8.774 5.062 -0.980 1.00 92.06 108 MET A CA 1
ATOM 801 C C . MET A 1 108 ? -7.958 5.420 -2.213 1.00 92.06 108 MET A C 1
ATOM 803 O O . MET A 1 108 ? -8.300 5.024 -3.325 1.00 92.06 108 MET A O 1
ATOM 807 N N . ASN A 1 109 ? -6.889 6.177 -2.015 1.00 92.88 109 ASN A N 1
ATOM 808 C CA . ASN A 1 109 ? -5.950 6.509 -3.076 1.00 92.88 109 ASN A CA 1
ATOM 809 C C . ASN A 1 109 ? -4.581 5.937 -2.733 1.00 92.88 109 ASN A C 1
ATOM 811 O O . ASN A 1 109 ? -4.123 6.077 -1.600 1.00 92.88 109 ASN A O 1
ATOM 815 N N . LEU A 1 110 ? -3.924 5.327 -3.711 1.00 93.44 110 LEU A N 1
ATOM 816 C CA . LEU A 1 110 ? -2.522 4.956 -3.635 1.00 93.44 110 LEU A CA 1
ATOM 817 C C . LEU A 1 110 ? -1.682 6.201 -3.350 1.00 93.44 110 LEU A C 1
ATOM 819 O O . LEU A 1 110 ? -1.908 7.266 -3.930 1.00 93.44 110 LEU A O 1
ATOM 823 N N . PHE A 1 111 ? -0.701 6.049 -2.475 1.00 92.19 111 PHE A N 1
ATOM 824 C CA . PHE A 1 111 ? 0.309 7.055 -2.208 1.00 92.19 111 PHE A CA 1
ATOM 825 C C . PHE A 1 111 ? 1.685 6.411 -2.324 1.00 92.19 111 PHE A C 1
ATOM 827 O O . PHE A 1 111 ? 1.973 5.406 -1.668 1.00 92.19 111 PHE A O 1
ATOM 834 N N . LEU A 1 112 ? 2.526 7.009 -3.162 1.00 91.38 112 LEU A N 1
ATOM 835 C CA . LEU A 1 112 ? 3.915 6.620 -3.357 1.00 91.38 112 LEU A CA 1
ATOM 836 C C . LEU A 1 112 ? 4.809 7.760 -2.879 1.00 91.38 112 LEU A C 1
ATOM 838 O O . LEU A 1 112 ? 4.526 8.916 -3.165 1.00 91.38 112 LEU A O 1
ATOM 842 N N . ASN A 1 113 ? 5.889 7.436 -2.179 1.00 88.94 113 ASN A N 1
ATOM 843 C CA . ASN A 1 113 ? 6.985 8.359 -1.894 1.00 88.94 113 ASN A CA 1
ATOM 844 C C . ASN A 1 113 ? 8.265 7.698 -2.407 1.00 88.94 113 ASN A C 1
ATOM 846 O O . ASN A 1 113 ? 8.821 6.792 -1.784 1.00 88.94 113 ASN A O 1
ATOM 850 N N . THR A 1 114 ? 8.653 8.090 -3.615 1.00 89.12 114 THR A N 1
ATOM 851 C CA . THR A 1 114 ? 9.783 7.530 -4.359 1.00 89.12 114 THR A CA 1
ATOM 852 C C . THR A 1 114 ? 10.294 8.514 -5.411 1.00 89.12 114 THR A C 1
ATOM 854 O O . THR A 1 114 ? 9.557 9.382 -5.875 1.00 89.12 114 THR A O 1
ATOM 857 N N . THR A 1 115 ? 11.554 8.369 -5.811 1.00 87.50 115 THR A N 1
ATOM 858 C CA . THR A 1 115 ? 12.117 9.043 -6.992 1.00 87.50 115 THR A CA 1
ATOM 859 C C . THR A 1 115 ? 12.034 8.182 -8.255 1.00 87.50 115 THR A C 1
ATOM 861 O O . THR A 1 115 ? 12.421 8.638 -9.328 1.0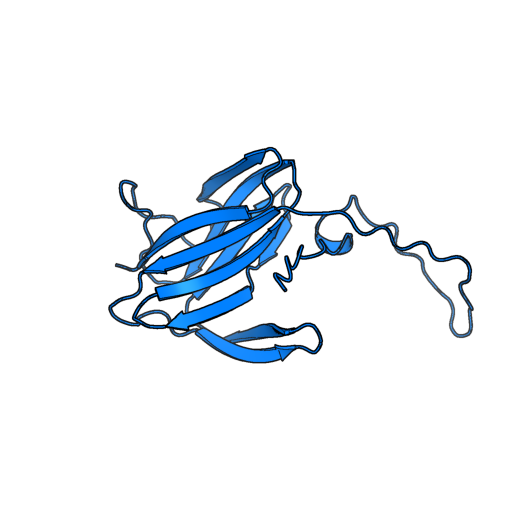0 87.50 115 THR A O 1
ATOM 864 N N . LEU A 1 116 ? 11.568 6.935 -8.134 1.00 91.44 116 LEU A N 1
ATOM 865 C CA . LEU A 1 116 ? 11.438 5.999 -9.244 1.00 91.44 116 LEU A CA 1
ATOM 866 C C . LEU A 1 116 ? 10.164 6.275 -10.043 1.00 91.44 116 LEU A C 1
ATOM 868 O O . LEU A 1 116 ? 9.129 6.651 -9.490 1.00 91.44 116 LEU A O 1
ATOM 872 N N . ASN A 1 117 ? 10.222 6.018 -11.347 1.00 91.88 117 ASN A N 1
ATOM 873 C CA . ASN A 1 117 ? 9.034 6.045 -12.187 1.00 91.88 117 ASN A CA 1
ATOM 874 C C . ASN A 1 117 ? 8.254 4.748 -11.988 1.00 91.88 117 ASN A C 1
ATOM 876 O O . ASN A 1 117 ? 8.740 3.665 -12.307 1.00 91.88 117 ASN A O 1
ATOM 880 N N . VAL A 1 118 ? 7.036 4.871 -11.467 1.00 93.56 118 VAL A N 1
ATOM 881 C CA . VAL A 1 118 ? 6.135 3.741 -11.232 1.00 93.56 118 VAL A CA 1
ATOM 882 C C . VAL A 1 118 ? 4.932 3.874 -12.147 1.00 93.56 118 VAL A C 1
ATOM 884 O O . VAL A 1 118 ? 4.403 4.965 -12.340 1.00 93.56 118 VAL A O 1
ATOM 887 N N . SER A 1 119 ? 4.476 2.765 -12.704 1.00 93.00 119 SER A N 1
ATOM 888 C CA . SER A 1 119 ? 3.271 2.696 -13.529 1.00 93.00 119 SER A CA 1
ATOM 889 C C . SER A 1 119 ? 2.459 1.463 -13.168 1.00 93.00 119 SER A C 1
ATOM 891 O O . SER A 1 119 ? 2.983 0.518 -12.581 1.00 93.00 119 SER A O 1
ATOM 893 N N . GLN A 1 120 ? 1.180 1.468 -13.519 1.00 89.00 120 GLN A N 1
ATOM 894 C CA . GLN A 1 120 ? 0.375 0.252 -13.550 1.00 89.00 120 GLN A CA 1
ATOM 895 C C . GLN A 1 120 ? 0.335 -0.247 -15.001 1.00 89.00 120 GLN A C 1
ATOM 897 O O . GLN A 1 120 ? 0.193 0.581 -15.907 1.00 89.00 120 GLN A O 1
ATOM 902 N N . PRO A 1 121 ? 0.449 -1.564 -15.261 1.00 80.75 121 PRO A N 1
ATOM 903 C CA . PRO A 1 121 ? 0.346 -2.097 -16.615 1.00 80.75 121 PRO A CA 1
ATOM 904 C C . PRO A 1 121 ? -0.907 -1.578 -17.335 1.00 80.75 121 PRO A C 1
ATOM 906 O O . PRO A 1 121 ? -2.026 -1.751 -16.857 1.00 80.75 121 PRO A O 1
ATOM 909 N N . GLY A 1 122 ? -0.713 -0.915 -18.478 1.00 77.44 122 GLY A N 1
ATOM 910 C CA . GLY A 1 122 ? -1.803 -0.329 -19.269 1.00 77.44 122 GLY A CA 1
ATOM 911 C C . GLY A 1 122 ? -2.263 1.073 -18.843 1.00 77.44 122 GLY A C 1
ATOM 912 O O . GLY A 1 122 ? -3.210 1.588 -19.432 1.00 77.44 122 GLY A O 1
ATOM 913 N N . TYR A 1 123 ? -1.597 1.711 -17.876 1.00 77.56 123 TYR A N 1
ATOM 914 C CA . TYR A 1 123 ? -1.922 3.055 -17.388 1.00 77.56 123 TYR A CA 1
ATOM 915 C C . TYR A 1 123 ? -0.706 3.999 -17.427 1.00 77.56 123 TYR A C 1
ATOM 917 O O . TYR A 1 123 ? 0.437 3.537 -17.483 1.00 77.56 123 TYR A O 1
ATOM 925 N N . PRO A 1 124 ? -0.930 5.331 -17.393 1.00 76.44 124 PRO A N 1
ATOM 926 C CA . PRO A 1 124 ? 0.140 6.316 -17.242 1.00 76.44 124 PRO A CA 1
ATOM 927 C C . PRO A 1 124 ? 0.965 6.116 -15.963 1.00 76.44 124 PRO A C 1
ATOM 929 O O . PRO A 1 124 ? 0.590 5.357 -15.065 1.00 76.44 124 PRO A O 1
ATOM 932 N N . SER A 1 125 ? 2.079 6.846 -15.863 1.00 82.75 125 SER A N 1
ATOM 933 C CA . SER A 1 125 ? 2.868 6.883 -14.634 1.00 82.75 125 SER A CA 1
ATOM 934 C C . SER A 1 125 ? 2.030 7.370 -13.451 1.00 82.75 125 SER A C 1
ATOM 936 O O . SER A 1 125 ? 1.203 8.279 -13.549 1.00 82.75 125 SER A O 1
ATOM 938 N N . ILE A 1 126 ? 2.252 6.728 -12.314 1.00 88.94 126 ILE A N 1
ATOM 939 C CA . ILE A 1 126 ? 1.621 7.047 -11.046 1.00 88.94 126 ILE A CA 1
ATOM 940 C C . ILE A 1 126 ? 2.455 8.145 -10.393 1.00 88.94 126 ILE A C 1
ATOM 942 O O . ILE A 1 126 ? 3.667 8.010 -10.232 1.00 88.94 126 ILE A O 1
ATOM 946 N N . GLY A 1 127 ? 1.797 9.244 -10.028 1.00 84.25 127 GLY A N 1
ATOM 947 C CA . GLY A 1 127 ? 2.451 10.361 -9.356 1.00 84.25 127 GLY A CA 1
ATOM 948 C C . GLY A 1 127 ? 3.037 9.953 -8.002 1.00 84.25 127 GLY A C 1
ATOM 949 O O . GLY A 1 127 ? 2.392 9.245 -7.227 1.00 84.25 127 GLY A O 1
ATOM 950 N N . SER A 1 128 ? 4.243 10.443 -7.722 1.00 87.44 128 SER A N 1
ATOM 951 C CA . SER A 1 128 ? 4.884 10.366 -6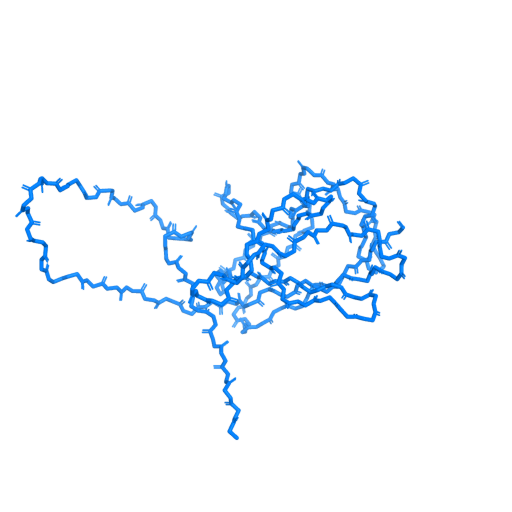.407 1.00 87.44 128 SER A CA 1
ATOM 952 C C . SER A 1 128 ? 4.526 11.593 -5.559 1.00 87.44 128 SER A C 1
ATOM 954 O O . SER A 1 128 ? 4.152 12.635 -6.097 1.00 87.44 128 SER A O 1
ATOM 956 N N . ASP A 1 129 ? 4.613 11.454 -4.238 1.00 85.69 129 ASP A N 1
ATOM 957 C CA . ASP A 1 129 ? 4.366 12.472 -3.207 1.00 85.69 129 ASP A CA 1
ATOM 958 C C . ASP A 1 129 ? 2.954 13.072 -3.179 1.00 85.69 129 ASP A C 1
ATOM 960 O O . ASP A 1 129 ? 2.697 14.078 -2.515 1.00 85.69 129 ASP A O 1
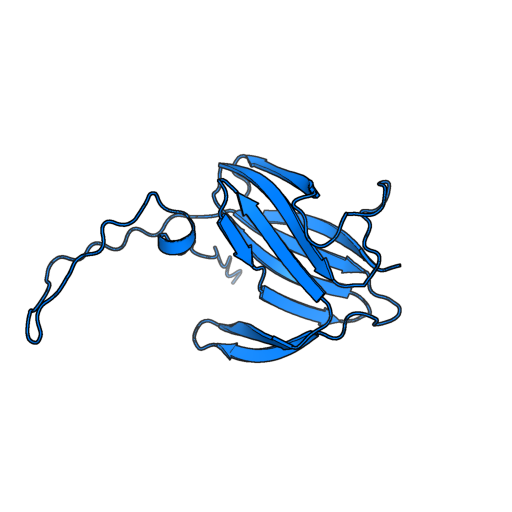ATOM 964 N N . GLN A 1 130 ? 2.001 12.418 -3.841 1.00 85.00 130 GLN A N 1
ATOM 965 C CA . GLN A 1 130 ? 0.594 12.798 -3.823 1.00 85.00 130 GLN A CA 1
ATOM 966 C C . GLN A 1 130 ? -0.328 11.576 -3.947 1.00 85.00 130 GLN A C 1
ATOM 968 O O . GLN A 1 130 ? 0.035 10.588 -4.593 1.00 85.00 130 GLN A O 1
ATOM 973 N N . PRO A 1 131 ? -1.539 11.624 -3.358 1.00 88.19 131 PRO A N 1
ATOM 974 C CA . PRO A 1 131 ? -2.552 10.603 -3.588 1.00 88.19 131 PRO A CA 1
ATOM 975 C C . PRO A 1 131 ? -2.933 10.556 -5.071 1.00 88.19 131 PRO A C 1
ATOM 977 O O . PRO A 1 131 ? -3.224 11.592 -5.666 1.00 88.19 131 PRO A O 1
ATOM 980 N N . SER A 1 132 ? -2.939 9.366 -5.662 1.00 86.94 132 SER A N 1
ATOM 981 C CA . SER A 1 132 ? -3.083 9.202 -7.111 1.00 86.94 132 SER A CA 1
ATOM 982 C C . SER A 1 132 ? -4.144 8.162 -7.481 1.00 86.94 132 SER A C 1
ATOM 984 O O . SER A 1 132 ? -5.326 8.491 -7.564 1.00 86.94 132 SER A O 1
ATOM 986 N N . LEU A 1 133 ? -3.736 6.913 -7.724 1.00 88.88 133 LEU A N 1
ATOM 987 C CA . LEU A 1 133 ? -4.592 5.833 -8.212 1.00 88.88 133 LEU A CA 1
ATOM 988 C C . LEU A 1 133 ? -5.685 5.498 -7.193 1.00 88.88 133 LEU A C 1
ATOM 990 O O . LEU A 1 133 ? -5.390 5.106 -6.065 1.00 88.88 133 LEU A O 1
ATOM 994 N N . ARG A 1 134 ? -6.952 5.591 -7.603 1.00 92.06 134 ARG A N 1
ATOM 995 C CA . ARG A 1 134 ? -8.079 5.199 -6.755 1.00 92.06 134 ARG A CA 1
ATOM 996 C C . ARG A 1 134 ? -8.173 3.677 -6.659 1.00 92.06 134 ARG A C 1
ATOM 998 O O . ARG A 1 134 ? -8.269 2.996 -7.674 1.00 92.06 134 ARG A O 1
ATOM 1005 N N . ILE A 1 135 ? -8.238 3.171 -5.434 1.00 92.81 135 ILE A N 1
ATOM 1006 C CA . ILE A 1 135 ? -8.459 1.763 -5.105 1.00 92.81 135 ILE A CA 1
ATOM 1007 C C . ILE A 1 135 ? -9.805 1.663 -4.388 1.00 92.81 135 ILE A C 1
ATOM 1009 O O . ILE A 1 135 ? -10.091 2.420 -3.453 1.00 92.81 135 ILE A O 1
ATOM 1013 N N . LEU A 1 136 ? -10.650 0.742 -4.848 1.00 93.50 136 LEU A N 1
ATOM 1014 C CA . LEU A 1 136 ? -11.965 0.494 -4.273 1.00 93.50 136 LEU A CA 1
ATOM 1015 C C . LEU A 1 136 ? -12.013 -0.912 -3.677 1.00 93.50 136 LEU A C 1
ATOM 1017 O O . LEU A 1 136 ? -11.741 -1.894 -4.363 1.00 93.50 136 LEU A O 1
ATOM 1021 N N . VAL A 1 137 ? -12.414 -0.986 -2.412 1.00 92.25 137 VAL A N 1
ATOM 1022 C CA . VAL A 1 137 ? -12.638 -2.232 -1.683 1.00 92.25 137 VAL A CA 1
ATOM 1023 C C . VAL A 1 137 ? -14.120 -2.329 -1.323 1.00 92.25 137 VAL A C 1
ATOM 1025 O O . VAL A 1 137 ? -14.690 -1.388 -0.771 1.00 92.25 137 VAL A O 1
ATOM 1028 N N . THR A 1 138 ? -14.741 -3.463 -1.647 1.00 92.44 138 THR A N 1
ATOM 1029 C CA . THR A 1 138 ? -16.175 -3.765 -1.496 1.00 92.44 138 THR A CA 1
ATOM 1030 C C . THR A 1 138 ? -16.397 -5.160 -0.901 1.00 92.44 138 THR A C 1
ATOM 1032 O O . THR A 1 138 ? -17.160 -5.968 -1.428 1.00 92.44 138 THR A O 1
ATOM 1035 N N . GLY A 1 139 ? -15.718 -5.458 0.204 1.00 87.62 139 GLY A N 1
ATOM 1036 C CA . GLY A 1 139 ? -15.938 -6.645 1.033 1.00 87.62 139 GLY A CA 1
ATOM 1037 C C . GLY A 1 139 ? -14.999 -7.818 0.763 1.00 87.62 139 GLY A C 1
ATOM 1038 O O . GLY A 1 139 ? -15.149 -8.853 1.412 1.00 87.62 139 GLY A O 1
ATOM 1039 N N . GLN A 1 140 ? -14.042 -7.680 -0.161 1.00 93.00 140 GLN A N 1
ATOM 1040 C CA . GLN A 1 140 ? -13.060 -8.726 -0.453 1.00 93.00 140 GLN A CA 1
ATOM 1041 C C . GLN A 1 140 ? -12.187 -9.040 0.772 1.00 93.00 140 GLN A C 1
ATOM 1043 O O . GLN A 1 140 ? -11.937 -8.177 1.610 1.00 93.00 140 GLN A O 1
ATOM 1048 N N . SER A 1 141 ? -11.678 -10.268 0.868 1.00 89.06 141 SER A N 1
ATOM 1049 C CA . SER A 1 141 ? -10.620 -10.604 1.831 1.00 89.06 141 SER A CA 1
ATOM 1050 C C . SER A 1 141 ? -9.264 -10.041 1.408 1.00 89.06 141 SER A C 1
ATOM 1052 O O . SER A 1 141 ? -8.477 -9.649 2.260 1.00 89.06 141 SER A O 1
ATOM 1054 N N . GLU A 1 142 ? -9.013 -9.978 0.101 1.00 92.88 142 GLU A N 1
ATOM 1055 C CA . GLU A 1 142 ? -7.745 -9.557 -0.488 1.00 92.88 142 GLU A CA 1
ATOM 1056 C C . GLU A 1 142 ? -7.991 -8.826 -1.814 1.00 92.88 142 GLU A C 1
ATOM 1058 O O . GLU A 1 142 ? -8.933 -9.157 -2.542 1.00 92.88 142 GLU A O 1
ATOM 1063 N N . VAL A 1 143 ? -7.162 -7.827 -2.115 1.00 94.38 143 VAL A N 1
ATOM 1064 C CA . VAL A 1 143 ? -7.116 -7.149 -3.415 1.00 94.38 143 VAL A CA 1
ATOM 1065 C C . VAL A 1 143 ? -5.659 -6.959 -3.824 1.00 94.38 143 VAL A C 1
ATOM 1067 O O . VAL A 1 143 ? -4.877 -6.340 -3.099 1.00 94.38 143 VAL A O 1
ATOM 1070 N N . ASP A 1 144 ? -5.329 -7.453 -5.014 1.00 94.62 144 ASP A N 1
ATOM 1071 C CA . ASP A 1 144 ? -4.017 -7.300 -5.632 1.00 94.62 144 ASP A CA 1
ATOM 1072 C C . ASP A 1 144 ? -3.922 -5.996 -6.434 1.00 94.62 144 ASP A C 1
ATOM 1074 O O . ASP A 1 144 ? -4.842 -5.616 -7.163 1.00 94.62 144 ASP A O 1
ATOM 1078 N N . VAL A 1 145 ? -2.778 -5.324 -6.319 1.00 94.44 145 VAL A N 1
ATOM 1079 C CA . VAL A 1 145 ? -2.422 -4.125 -7.080 1.00 94.44 145 VAL A CA 1
ATOM 1080 C C . VAL A 1 145 ? -1.048 -4.341 -7.706 1.00 94.44 145 VAL A C 1
ATOM 1082 O O . VAL A 1 145 ? -0.021 -4.273 -7.028 1.00 94.44 145 VAL A O 1
ATOM 1085 N N . ASP A 1 146 ? -1.036 -4.589 -9.013 1.00 94.94 146 ASP A N 1
ATOM 1086 C CA . ASP A 1 146 ? 0.190 -4.830 -9.770 1.00 94.94 146 ASP A CA 1
ATOM 1087 C C . ASP A 1 146 ? 0.761 -3.520 -10.326 1.00 94.94 146 ASP A C 1
ATOM 1089 O O . ASP A 1 146 ? 0.090 -2.777 -11.045 1.00 94.94 146 ASP A O 1
ATOM 1093 N N . LEU A 1 147 ? 2.024 -3.252 -10.010 1.00 95.12 147 LEU A N 1
ATOM 1094 C CA . LEU A 1 147 ? 2.774 -2.062 -10.394 1.00 95.12 147 LEU A CA 1
ATOM 1095 C C . LEU A 1 147 ? 4.101 -2.456 -11.050 1.00 95.12 147 LEU A C 1
ATOM 1097 O O . LEU A 1 147 ? 4.606 -3.565 -10.878 1.00 95.12 147 LEU A O 1
ATOM 1101 N N . GLN A 1 148 ? 4.701 -1.522 -11.776 1.00 94.56 148 GLN A N 1
ATOM 1102 C CA . GLN A 1 148 ? 5.992 -1.697 -12.422 1.00 94.56 148 GLN A CA 1
ATOM 1103 C C . GLN A 1 148 ? 6.860 -0.451 -12.257 1.00 94.56 148 GLN A C 1
ATOM 1105 O O . GLN A 1 148 ? 6.412 0.663 -12.538 1.00 94.56 148 GLN A O 1
ATOM 1110 N N . VAL A 1 149 ? 8.110 -0.672 -11.852 1.00 93.56 149 VAL A N 1
ATOM 1111 C CA . VAL A 1 149 ? 9.200 0.303 -11.922 1.00 93.56 149 VAL A CA 1
ATOM 1112 C C . VAL A 1 149 ? 9.775 0.316 -13.339 1.00 93.56 149 VAL A C 1
ATOM 1114 O O . VAL A 1 149 ? 9.964 -0.743 -13.946 1.00 93.56 149 VAL A O 1
ATOM 1117 N N . GLN A 1 150 ? 10.021 1.518 -13.860 1.00 87.25 150 GLN A N 1
ATOM 1118 C CA . GLN A 1 150 ? 10.610 1.759 -15.181 1.00 87.25 150 GLN A CA 1
ATOM 1119 C C . GLN A 1 150 ? 12.095 2.097 -15.103 1.00 87.25 150 GLN A C 1
ATOM 1121 O O . GLN A 1 150 ? 12.478 2.833 -14.163 1.00 87.25 150 GLN A O 1
#